Protein AF-K2B6Y8-F1 (afdb_monomer_lite)

Secondary structure (DSSP, 8-state):
--HHHHHHHHHHHHHHHTT--HHHHHHHHHHHHHHHHHHHHHHHHTT-TTHHHHHHHHHTTTTS-TTT-HHHHHHHHH-B-TTS-BHHHHHHHHHHHHHTT-

Foldseek 3Di:
DQLQVVLLVVLQVVVVVVVDDPVVSVVLLLVLLLVLLVVLLVLCVVPDDPLNVLSVVCSVPCVVDVPDDPSNVVSQVVDLDPVRDTPSRSSSVSSNVVSVVD

Structure (mmCIF, N/CA/C/O backbone):
data_AF-K2B6Y8-F1
#
_entry.id   AF-K2B6Y8-F1
#
loop_
_atom_site.group_PDB
_atom_site.id
_atom_site.type_symbol
_atom_site.label_atom_id
_atom_site.label_alt_id
_atom_site.label_comp_id
_atom_site.label_asym_id
_atom_site.label_entity_id
_atom_site.label_seq_id
_atom_site.pdbx_PDB_ins_code
_atom_site.Cartn_x
_atom_site.Cartn_y
_atom_site.Cartn_z
_atom_site.occupancy
_atom_site.B_iso_or_equiv
_atom_site.auth_seq_id
_atom_site.auth_comp_id
_atom_site.auth_asym_id
_atom_site.auth_atom_i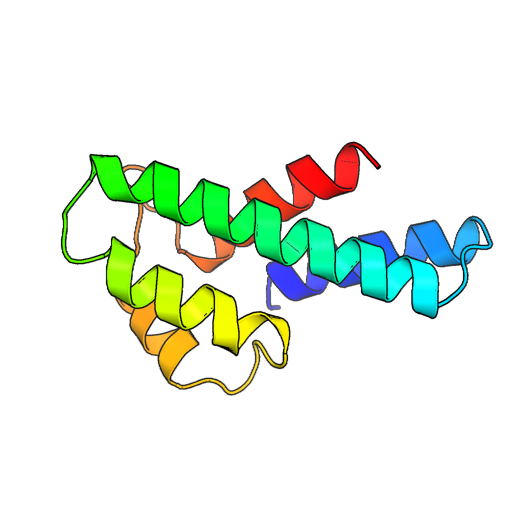d
_atom_site.pdbx_PDB_model_num
ATOM 1 N N . MET A 1 1 ? 1.062 -16.901 3.080 1.00 54.84 1 MET A N 1
ATOM 2 C CA . MET A 1 1 ? 1.807 -15.884 2.303 1.00 54.84 1 MET A CA 1
ATOM 3 C C . MET A 1 1 ? 1.224 -14.525 2.639 1.00 54.84 1 MET A C 1
ATOM 5 O O . MET A 1 1 ? 0.009 -14.446 2.754 1.00 54.84 1 MET A O 1
ATOM 9 N N . ASN A 1 2 ? 2.069 -13.512 2.839 1.00 76.06 2 ASN A N 1
ATOM 10 C CA . ASN A 1 2 ? 1.640 -12.131 3.079 1.00 76.06 2 ASN A CA 1
ATOM 11 C C . ASN A 1 2 ? 1.043 -11.560 1.775 1.00 76.06 2 ASN A C 1
ATOM 13 O O . ASN A 1 2 ? 1.708 -11.614 0.738 1.00 76.06 2 ASN A O 1
ATOM 17 N N . LYS A 1 3 ? -0.205 -11.078 1.811 1.00 80.75 3 LYS A N 1
ATOM 18 C CA . LYS A 1 3 ? -0.956 -10.652 0.610 1.00 80.75 3 LYS A CA 1
ATOM 19 C C . LYS A 1 3 ? -0.375 -9.385 -0.015 1.00 80.75 3 LYS A C 1
ATOM 21 O O . LYS A 1 3 ? -0.302 -9.283 -1.234 1.00 80.75 3 LYS A O 1
ATOM 26 N N . VAL A 1 4 ? 0.092 -8.4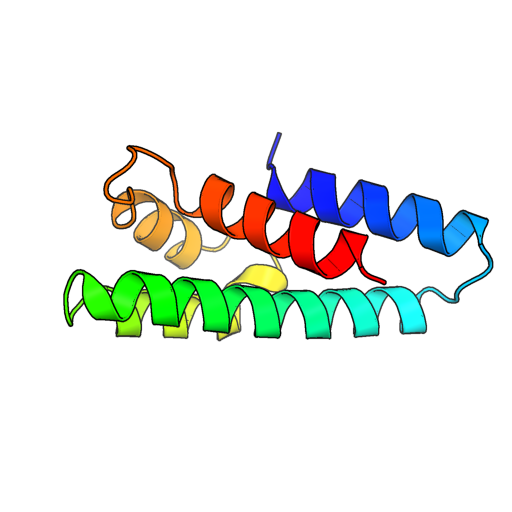51 0.811 1.00 81.12 4 VAL A N 1
ATOM 27 C CA . VAL A 1 4 ? 0.737 -7.209 0.354 1.00 81.12 4 VAL A CA 1
ATOM 28 C C . VAL A 1 4 ? 2.029 -7.533 -0.398 1.00 81.12 4 VAL A C 1
ATOM 30 O O . VAL A 1 4 ? 2.269 -7.011 -1.485 1.00 81.12 4 VAL A O 1
ATOM 33 N N . ALA A 1 5 ? 2.833 -8.457 0.135 1.00 79.94 5 ALA A N 1
ATOM 34 C CA . ALA A 1 5 ? 4.066 -8.901 -0.512 1.00 79.94 5 ALA A CA 1
ATOM 35 C C . ALA A 1 5 ? 3.811 -9.580 -1.872 1.00 79.94 5 ALA A C 1
ATOM 37 O O . ALA A 1 5 ? 4.604 -9.404 -2.796 1.00 79.94 5 ALA A O 1
ATOM 38 N N . ASP A 1 6 ? 2.711 -10.326 -2.012 1.00 86.06 6 ASP A N 1
ATOM 39 C CA . ASP A 1 6 ? 2.316 -10.950 -3.282 1.00 86.06 6 ASP A CA 1
ATOM 40 C C . ASP A 1 6 ? 1.947 -9.900 -4.348 1.00 86.06 6 ASP A C 1
ATOM 42 O O . ASP A 1 6 ? 2.440 -9.967 -5.476 1.00 86.06 6 ASP A O 1
ATOM 46 N N . VAL A 1 7 ? 1.163 -8.878 -3.981 1.00 86.94 7 VAL A N 1
ATOM 47 C CA . VAL A 1 7 ? 0.807 -7.756 -4.873 1.00 86.94 7 VAL A CA 1
ATOM 48 C C . VAL A 1 7 ? 2.059 -7.020 -5.359 1.00 86.94 7 VAL A C 1
ATOM 50 O O . VAL A 1 7 ? 2.244 -6.843 -6.567 1.00 86.94 7 VAL A O 1
ATOM 53 N N . VAL A 1 8 ? 2.958 -6.656 -4.437 1.00 85.88 8 VAL A N 1
ATOM 54 C CA . VAL A 1 8 ? 4.223 -5.982 -4.772 1.00 85.88 8 VAL A CA 1
ATOM 55 C C . VAL A 1 8 ? 5.073 -6.853 -5.695 1.00 85.88 8 VAL A C 1
ATOM 57 O O . VAL A 1 8 ? 5.561 -6.373 -6.717 1.00 85.88 8 VAL A O 1
ATOM 60 N N . SER A 1 9 ? 5.211 -8.147 -5.394 1.00 87.31 9 SER A N 1
ATOM 61 C CA . SER A 1 9 ? 6.023 -9.052 -6.211 1.00 87.31 9 SER A CA 1
ATOM 62 C C . SER A 1 9 ? 5.482 -9.196 -7.635 1.00 87.31 9 SER A C 1
ATOM 64 O O . SER A 1 9 ? 6.272 -9.209 -8.582 1.00 87.31 9 SER A O 1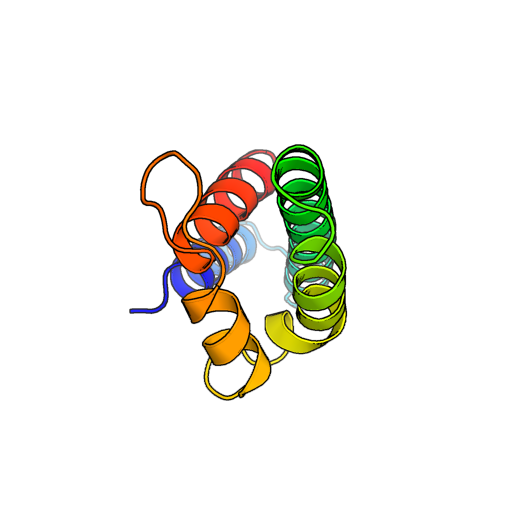
ATOM 66 N N . LYS A 1 10 ? 4.157 -9.292 -7.808 1.00 91.06 10 LYS A N 1
ATOM 67 C CA . LYS A 1 10 ? 3.514 -9.362 -9.131 1.00 91.06 10 LYS A CA 1
ATOM 68 C C . LYS A 1 10 ? 3.717 -8.076 -9.928 1.00 91.06 10 LYS A C 1
ATOM 70 O O . LYS A 1 10 ? 4.004 -8.147 -11.123 1.00 91.06 10 LYS A O 1
ATOM 75 N N . PHE A 1 11 ? 3.585 -6.916 -9.285 1.00 90.25 11 PHE A N 1
ATOM 76 C CA . PHE A 1 11 ? 3.819 -5.622 -9.924 1.00 90.25 11 PHE A CA 1
ATOM 77 C C . PHE A 1 11 ? 5.276 -5.476 -10.382 1.00 90.25 11 PHE A C 1
ATOM 79 O O . PHE A 1 11 ? 5.522 -5.216 -11.562 1.00 90.25 11 PHE A O 1
ATOM 86 N N . SER A 1 12 ? 6.237 -5.724 -9.486 1.00 89.62 12 SER A N 1
ATOM 87 C CA . SER A 1 12 ? 7.669 -5.638 -9.795 1.00 89.62 12 SER A CA 1
ATOM 88 C C . SER A 1 12 ? 8.065 -6.560 -10.941 1.00 89.62 12 SER A C 1
ATOM 90 O O . SER A 1 12 ? 8.813 -6.151 -11.825 1.00 89.62 12 SER A O 1
ATOM 92 N N . PHE A 1 13 ? 7.537 -7.789 -10.960 1.00 93.31 13 PHE A N 1
ATOM 93 C CA . PHE A 1 13 ? 7.780 -8.737 -12.045 1.00 93.31 13 PHE A CA 1
ATOM 94 C C . PHE A 1 13 ? 7.314 -8.174 -13.396 1.00 93.31 13 PHE A C 1
ATOM 96 O O . PHE A 1 13 ? 8.121 -8.055 -14.315 1.00 93.31 13 PHE A O 1
ATOM 103 N N . LYS A 1 14 ? 6.054 -7.726 -13.490 1.00 92.75 14 LYS A N 1
ATOM 104 C CA . LYS A 1 14 ? 5.488 -7.168 -14.730 1.00 92.75 14 LYS A CA 1
ATOM 105 C C . LYS A 1 14 ? 6.240 -5.930 -15.226 1.00 92.75 14 LYS A C 1
ATOM 107 O O . LYS A 1 14 ? 6.486 -5.798 -16.421 1.00 92.75 14 LYS A O 1
ATOM 112 N N . LYS A 1 15 ? 6.611 -5.006 -14.333 1.00 93.44 15 LYS A N 1
ATOM 113 C CA . LYS A 1 15 ? 7.335 -3.784 -14.727 1.00 93.44 15 LYS A CA 1
ATOM 114 C C . LYS A 1 15 ? 8.772 -4.074 -15.144 1.00 93.44 15 LYS A C 1
ATOM 116 O O . LYS A 1 15 ? 9.260 -3.465 -16.092 1.00 93.44 15 LYS A O 1
ATOM 121 N N . LYS A 1 16 ? 9.419 -5.057 -14.519 1.00 92.69 16 LYS A N 1
ATOM 122 C CA . LYS A 1 16 ? 10.735 -5.529 -14.954 1.00 92.69 16 LYS A CA 1
ATOM 123 C C . LYS A 1 16 ? 10.683 -6.153 -16.352 1.00 92.69 16 LYS A C 1
ATOM 125 O O . LYS A 1 16 ? 11.555 -5.861 -17.163 1.00 92.69 16 LYS A O 1
ATOM 130 N N . GLU A 1 17 ? 9.656 -6.948 -16.662 1.00 95.62 17 GLU A N 1
ATOM 131 C CA . GLU A 1 17 ? 9.434 -7.471 -18.023 1.00 95.62 17 GLU A CA 1
ATOM 132 C C . GLU A 1 17 ? 9.185 -6.355 -19.049 1.00 95.62 17 GLU A C 1
ATOM 134 O O . GLU A 1 17 ? 9.607 -6.466 -20.197 1.00 95.62 17 GLU A O 1
ATOM 139 N N . ALA A 1 18 ? 8.562 -5.253 -18.626 1.00 93.06 18 ALA A N 1
ATOM 140 C CA . ALA A 1 18 ? 8.348 -4.064 -19.449 1.00 93.06 18 ALA A CA 1
ATOM 141 C C . ALA A 1 18 ? 9.580 -3.137 -19.560 1.00 93.06 18 ALA A C 1
ATOM 143 O O . ALA A 1 18 ? 9.493 -2.088 -20.195 1.00 93.06 18 ALA A O 1
ATOM 144 N N . GLY A 1 19 ? 10.723 -3.503 -18.966 1.00 94.75 19 GLY A N 1
ATOM 145 C CA . GLY A 1 19 ? 11.990 -2.777 -19.108 1.00 94.75 19 GLY A CA 1
ATOM 146 C C . GLY A 1 19 ? 12.204 -1.611 -18.139 1.00 94.75 19 GLY A C 1
ATOM 147 O O . GLY A 1 19 ? 13.155 -0.855 -18.322 1.00 94.75 19 GLY A O 1
ATOM 148 N N . TYR A 1 20 ? 11.366 -1.465 -17.109 1.00 93.50 20 TYR A N 1
ATOM 149 C CA . TYR A 1 20 ? 11.565 -0.448 -16.072 1.00 93.50 20 TYR A CA 1
ATOM 150 C C . TYR A 1 20 ? 12.788 -0.780 -15.212 1.00 93.50 20 TYR A C 1
ATOM 152 O O . TYR A 1 20 ? 13.057 -1.947 -14.900 1.00 93.50 20 TYR A O 1
ATOM 160 N N . SER A 1 21 ? 13.515 0.250 -14.784 1.00 95.75 21 SER A N 1
ATOM 161 C CA . SER A 1 21 ? 14.612 0.096 -13.832 1.00 95.75 21 SER A CA 1
ATOM 162 C C . SER A 1 21 ? 14.093 -0.264 -12.437 1.00 95.75 21 SER A C 1
ATOM 164 O O . SER A 1 21 ? 12.964 0.058 -12.062 1.00 95.75 21 SER A O 1
ATOM 166 N N . GLN A 1 22 ? 14.945 -0.902 -11.630 1.00 87.38 22 GLN A N 1
ATOM 167 C CA . GLN A 1 22 ? 14.603 -1.211 -10.239 1.00 87.38 22 GLN A CA 1
ATOM 168 C C . GLN A 1 22 ? 14.267 0.064 -9.447 1.00 87.38 22 GLN A C 1
ATOM 170 O O . GLN A 1 22 ? 13.327 0.063 -8.664 1.00 87.38 22 GLN A O 1
ATOM 175 N N . GLU A 1 23 ? 14.968 1.169 -9.714 1.00 89.88 23 GLU A N 1
ATOM 176 C CA . GLU A 1 23 ? 14.718 2.457 -9.060 1.00 89.88 23 GLU A CA 1
ATOM 177 C C . GLU A 1 23 ? 13.322 3.018 -9.382 1.00 89.88 23 GLU A C 1
ATOM 179 O O . GLU A 1 23 ? 12.636 3.520 -8.491 1.00 89.88 23 GLU A O 1
ATOM 184 N N . GLU A 1 24 ? 12.870 2.928 -10.637 1.00 88.88 24 GLU A N 1
ATOM 185 C CA . GLU A 1 24 ? 11.518 3.356 -11.027 1.00 88.88 24 GLU A CA 1
ATOM 186 C C . GLU A 1 24 ? 10.442 2.485 -10.376 1.00 88.88 24 GLU A C 1
ATOM 188 O O . GLU A 1 24 ? 9.416 2.998 -9.918 1.00 88.88 24 GLU A O 1
ATOM 193 N N . ILE A 1 25 ? 10.688 1.177 -10.295 1.00 86.88 25 ILE A N 1
ATOM 194 C CA . ILE A 1 25 ? 9.792 0.221 -9.642 1.00 86.88 25 ILE A CA 1
ATOM 195 C C . ILE A 1 25 ? 9.681 0.548 -8.148 1.00 86.88 25 ILE A C 1
ATOM 197 O O . ILE A 1 25 ? 8.569 0.702 -7.641 1.00 86.88 25 ILE A O 1
ATOM 201 N N . ASP A 1 26 ? 10.810 0.740 -7.468 1.00 81.75 26 ASP A N 1
ATOM 202 C CA . ASP A 1 26 ? 10.864 1.035 -6.034 1.00 81.75 26 ASP A CA 1
ATOM 203 C C . ASP A 1 26 ? 10.188 2.373 -5.705 1.00 81.75 26 ASP A C 1
ATOM 205 O O . ASP A 1 26 ? 9.378 2.449 -4.779 1.00 81.75 26 ASP A O 1
ATOM 209 N N . LYS A 1 27 ? 10.438 3.422 -6.503 1.00 84.56 27 LYS A N 1
ATOM 210 C CA . LYS A 1 27 ? 9.744 4.716 -6.368 1.00 84.56 27 LYS A CA 1
ATOM 211 C C . LYS A 1 27 ? 8.238 4.574 -6.553 1.00 84.56 27 LYS A C 1
ATOM 213 O O . LYS A 1 27 ? 7.471 5.159 -5.790 1.00 84.56 27 LYS A O 1
ATOM 218 N N . THR A 1 28 ? 7.807 3.795 -7.542 1.00 84.38 28 THR A N 1
ATOM 219 C CA . THR A 1 28 ? 6.379 3.578 -7.806 1.00 84.38 28 THR A CA 1
ATOM 220 C C . THR A 1 28 ? 5.707 2.850 -6.649 1.00 84.38 28 THR A C 1
ATOM 222 O O . THR A 1 28 ? 4.654 3.283 -6.183 1.00 84.38 28 THR A O 1
ATOM 225 N N . ILE A 1 29 ? 6.338 1.792 -6.134 1.00 82.62 29 ILE A N 1
ATOM 226 C CA . ILE A 1 29 ? 5.853 1.048 -4.967 1.00 82.62 29 ILE A CA 1
ATOM 227 C C . ILE A 1 29 ? 5.790 1.960 -3.747 1.00 82.62 29 ILE A C 1
ATOM 229 O O . ILE A 1 29 ? 4.788 1.937 -3.043 1.00 82.62 29 ILE A O 1
ATOM 233 N N . PHE A 1 30 ? 6.801 2.800 -3.521 1.00 80.88 30 PHE A N 1
ATOM 234 C CA . PHE A 1 30 ? 6.813 3.758 -2.417 1.00 80.88 30 PHE A CA 1
ATOM 235 C C . PHE A 1 30 ? 5.677 4.790 -2.516 1.00 80.88 30 PHE A C 1
ATOM 237 O O . PHE A 1 30 ? 5.041 5.116 -1.514 1.00 80.88 30 PHE A O 1
ATOM 244 N N . ILE A 1 31 ? 5.373 5.302 -3.709 1.00 80.06 31 ILE A N 1
ATOM 245 C CA . ILE A 1 31 ? 4.238 6.218 -3.900 1.00 80.06 31 ILE A CA 1
ATOM 246 C C . ILE A 1 31 ? 2.917 5.479 -3.659 1.00 80.06 31 ILE A C 1
ATOM 248 O O . ILE A 1 31 ? 2.082 5.950 -2.888 1.00 80.06 31 ILE A O 1
ATOM 252 N N . ALA A 1 32 ? 2.746 4.304 -4.269 1.00 81.75 32 ALA A N 1
ATOM 253 C CA . ALA A 1 32 ? 1.542 3.486 -4.137 1.00 81.75 32 ALA A CA 1
ATOM 254 C C . ALA A 1 32 ? 1.264 3.096 -2.682 1.00 81.75 32 ALA A C 1
ATOM 256 O O . ALA A 1 32 ? 0.131 3.181 -2.217 1.00 81.75 32 ALA A O 1
ATOM 257 N N . ALA A 1 33 ? 2.319 2.739 -1.956 1.00 76.38 33 ALA A N 1
ATOM 258 C CA . ALA A 1 33 ? 2.346 2.500 -0.525 1.00 76.38 33 ALA A CA 1
ATOM 259 C C . ALA A 1 33 ? 1.749 3.668 0.274 1.00 76.38 33 ALA A C 1
ATOM 261 O O . ALA A 1 33 ? 0.802 3.477 1.037 1.00 76.38 33 ALA A O 1
ATOM 262 N N . ASN A 1 34 ? 2.266 4.882 0.069 1.00 74.75 34 ASN A N 1
ATOM 263 C CA . ASN A 1 34 ? 1.806 6.067 0.793 1.00 74.75 34 ASN A CA 1
ATOM 264 C C . ASN A 1 34 ? 0.350 6.422 0.456 1.00 74.75 34 ASN A C 1
ATOM 266 O O . ASN A 1 34 ? -0.452 6.620 1.367 1.00 74.75 34 ASN A O 1
ATOM 270 N N . VAL A 1 35 ? -0.018 6.422 -0.831 1.00 80.25 35 VAL A N 1
ATOM 271 C CA . VAL A 1 35 ? -1.398 6.713 -1.268 1.00 80.25 35 VAL A CA 1
ATOM 272 C C . VAL A 1 35 ? -2.384 5.683 -0.714 1.00 80.25 35 VAL A C 1
ATOM 274 O O . VAL A 1 35 ? -3.461 6.042 -0.240 1.00 80.25 35 VAL A O 1
ATOM 277 N N . THR A 1 36 ? -2.013 4.401 -0.736 1.00 81.56 36 THR A N 1
ATOM 278 C CA . THR A 1 36 ? -2.829 3.316 -0.177 1.00 81.56 36 THR A CA 1
ATOM 279 C C . THR A 1 36 ? -3.054 3.518 1.317 1.00 81.56 36 THR A C 1
ATOM 281 O O . THR A 1 36 ? -4.188 3.452 1.784 1.00 81.56 36 THR A O 1
ATOM 284 N N . MET A 1 37 ? -1.998 3.822 2.074 1.00 75.81 37 MET A N 1
ATOM 285 C CA . MET A 1 37 ? -2.118 4.051 3.514 1.00 75.81 37 MET A CA 1
ATOM 286 C C . MET A 1 37 ? -3.001 5.258 3.837 1.00 75.81 37 MET A C 1
ATOM 288 O O . MET A 1 37 ? -3.833 5.164 4.736 1.00 75.81 37 MET A O 1
ATOM 292 N N . GLU A 1 38 ? -2.890 6.360 3.091 1.00 75.94 38 GLU A N 1
ATOM 293 C CA . GLU A 1 38 ? -3.781 7.518 3.254 1.00 75.94 38 GLU A CA 1
ATOM 294 C C . GLU A 1 38 ? -5.251 7.157 3.011 1.00 75.94 38 GLU A C 1
ATOM 296 O O . GLU A 1 38 ? -6.119 7.546 3.794 1.00 75.94 38 GLU A O 1
ATOM 301 N N . ARG A 1 39 ? -5.546 6.361 1.975 1.00 77.69 39 ARG A N 1
ATOM 302 C CA . ARG A 1 39 ? -6.913 5.889 1.695 1.00 77.69 39 ARG A CA 1
ATOM 303 C C . ARG A 1 39 ? -7.459 5.003 2.803 1.00 77.69 39 ARG A C 1
ATOM 305 O O . ARG A 1 39 ? -8.587 5.213 3.243 1.00 77.69 39 ARG A O 1
ATOM 312 N N . VAL A 1 40 ? -6.653 4.062 3.291 1.00 77.25 40 VAL A N 1
ATOM 313 C CA . VAL A 1 40 ? -7.036 3.193 4.410 1.00 77.25 40 VAL A CA 1
ATOM 314 C C . VAL A 1 40 ? -7.319 4.030 5.657 1.00 77.25 40 VAL A C 1
ATOM 316 O O . VAL A 1 40 ? -8.362 3.851 6.280 1.00 77.25 40 VAL A O 1
ATOM 319 N N . ILE A 1 41 ? -6.465 5.002 5.986 1.00 74.06 41 ILE A N 1
ATOM 320 C CA . ILE A 1 41 ? -6.679 5.919 7.117 1.00 74.06 41 ILE A CA 1
ATOM 321 C C . ILE A 1 41 ? -7.993 6.690 6.962 1.00 74.06 41 ILE A C 1
ATOM 323 O O . ILE A 1 41 ? -8.775 6.734 7.909 1.00 74.06 41 ILE A O 1
ATOM 327 N N . ASN A 1 42 ? -8.260 7.255 5.783 1.00 73.25 42 ASN A N 1
ATOM 328 C CA . ASN A 1 42 ? -9.493 8.001 5.525 1.00 73.25 42 ASN A CA 1
ATOM 329 C C . ASN A 1 42 ? -10.734 7.105 5.650 1.00 73.25 42 ASN A C 1
ATOM 331 O O . ASN A 1 42 ? -11.712 7.510 6.267 1.00 73.25 42 ASN A O 1
ATOM 335 N N . SER A 1 43 ? -10.675 5.862 5.156 1.00 70.56 43 SER A N 1
ATOM 336 C CA . SER A 1 43 ? -11.782 4.901 5.291 1.00 70.56 43 SER A CA 1
ATOM 337 C C . SER A 1 43 ? -12.077 4.509 6.746 1.00 70.56 43 SER A C 1
ATOM 339 O O . SER A 1 43 ? -13.206 4.164 7.081 1.00 70.56 43 SER A O 1
ATOM 341 N N . LEU A 1 44 ? -11.069 4.585 7.624 1.00 68.56 44 LEU A N 1
ATOM 342 C CA . LEU A 1 44 ? -11.180 4.247 9.045 1.00 68.56 44 LEU A CA 1
ATOM 343 C C . LEU A 1 44 ? -11.532 5.456 9.926 1.00 68.56 44 LEU A C 1
ATOM 345 O O . LEU A 1 44 ? -12.079 5.272 11.017 1.00 68.56 44 LEU A O 1
ATOM 349 N N . GLN A 1 45 ? -11.250 6.685 9.477 1.00 62.09 45 GLN A N 1
ATOM 350 C CA . GLN A 1 45 ? -11.631 7.916 10.184 1.00 62.09 45 GLN A CA 1
ATOM 351 C C . GLN A 1 45 ? -13.145 8.027 10.380 1.00 62.09 45 GLN A C 1
ATOM 353 O O . GLN A 1 45 ? -13.580 8.511 11.426 1.00 62.09 45 GLN A O 1
ATOM 358 N N . ASP A 1 46 ? -13.926 7.502 9.438 1.00 60.03 46 ASP A N 1
ATOM 359 C CA . ASP A 1 46 ? -15.386 7.447 9.529 1.00 60.03 46 ASP A CA 1
ATOM 360 C C . ASP A 1 46 ? -15.884 6.438 10.586 1.00 60.03 46 ASP A C 1
ATOM 362 O O . ASP A 1 46 ? -17.049 6.483 10.981 1.00 60.03 46 ASP A O 1
ATOM 366 N N . GLN A 1 47 ? -15.014 5.547 11.092 1.00 57.12 47 GLN A N 1
ATOM 367 C CA . GLN A 1 47 ? -15.410 4.407 11.929 1.00 57.12 47 GLN A CA 1
ATOM 368 C C . GLN A 1 47 ? -15.009 4.483 13.414 1.00 57.12 47 GLN A C 1
ATOM 370 O O . GLN A 1 47 ? -15.681 3.819 14.203 1.00 57.12 47 GLN A O 1
ATOM 375 N N . LYS A 1 48 ? -13.986 5.260 13.841 1.00 55.78 48 LYS A N 1
ATOM 376 C CA . LYS A 1 48 ? -13.685 5.635 15.261 1.00 55.78 48 LYS A CA 1
ATOM 377 C C . LYS A 1 48 ? -12.357 6.404 15.409 1.00 55.78 48 LYS A C 1
ATOM 379 O O . LYS A 1 48 ? -11.328 5.993 14.882 1.00 55.78 48 LYS A O 1
ATOM 384 N N . SER A 1 49 ? -12.334 7.443 16.254 1.00 55.19 49 SER A N 1
ATOM 385 C CA . SER A 1 49 ? -11.204 8.388 16.394 1.00 55.19 49 SER A CA 1
ATOM 386 C C . SER A 1 49 ? -9.856 7.799 16.856 1.00 55.19 49 SER A C 1
ATOM 388 O O . SER A 1 49 ? -8.828 8.415 16.605 1.00 55.19 49 SER A O 1
ATOM 390 N N . GLY A 1 50 ? -9.825 6.624 17.499 1.00 57.97 50 GLY A N 1
ATOM 391 C CA . GLY A 1 50 ? -8.590 6.021 18.036 1.00 57.97 50 GLY A CA 1
ATOM 392 C C . GLY A 1 50 ? -7.824 5.096 17.079 1.00 57.97 50 GLY A C 1
ATOM 393 O O . GLY A 1 50 ? -6.690 4.718 17.372 1.00 57.97 50 GLY A O 1
ATOM 394 N N . ILE A 1 51 ? -8.427 4.709 15.951 1.00 61.78 51 ILE A N 1
ATOM 395 C CA . ILE A 1 51 ? -7.816 3.798 14.963 1.00 61.78 51 ILE A CA 1
ATOM 396 C C . ILE A 1 51 ? -6.886 4.576 14.021 1.00 61.78 51 ILE A C 1
ATOM 398 O O . ILE A 1 51 ? -5.802 4.109 13.673 1.00 61.78 51 ILE A O 1
ATOM 402 N N . THR A 1 52 ? -7.271 5.807 13.689 1.00 63.59 52 THR A N 1
ATOM 403 C CA . THR A 1 52 ? -6.558 6.729 12.799 1.00 63.59 52 THR A CA 1
ATOM 404 C C . THR A 1 52 ? -5.099 6.953 13.197 1.00 63.59 52 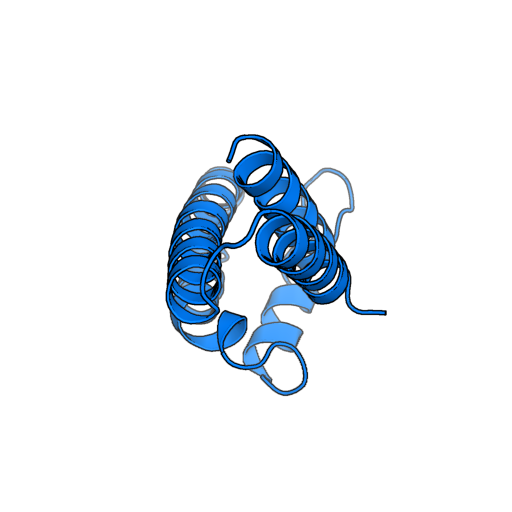THR A C 1
ATOM 406 O O . THR A 1 52 ? -4.219 6.886 12.341 1.00 63.59 52 THR A O 1
ATOM 409 N N . ASP A 1 53 ? -4.822 7.198 14.480 1.00 63.34 53 ASP A N 1
ATOM 410 C CA . ASP A 1 53 ? -3.469 7.537 14.941 1.00 63.34 53 ASP A CA 1
ATOM 411 C C . ASP A 1 53 ? -2.526 6.327 14.890 1.00 63.34 53 ASP A C 1
ATOM 413 O O . ASP A 1 53 ? -1.386 6.442 14.445 1.00 63.34 53 ASP A O 1
ATOM 417 N N . LYS A 1 54 ? -3.030 5.131 15.216 1.00 62.84 54 LYS A N 1
ATOM 418 C CA . LYS A 1 54 ? -2.250 3.887 15.137 1.00 62.84 54 LYS A CA 1
ATOM 419 C C . LYS A 1 54 ? -1.945 3.477 13.695 1.00 62.84 54 LYS A C 1
ATOM 421 O O . LYS A 1 54 ? -0.842 3.021 13.407 1.00 62.84 54 LYS A O 1
ATOM 426 N N . VAL A 1 55 ? -2.891 3.666 12.772 1.00 65.25 55 VAL A N 1
ATOM 427 C CA . VAL A 1 55 ? -2.680 3.368 11.343 1.00 65.25 55 VAL A CA 1
ATOM 428 C C . VAL A 1 55 ? -1.762 4.410 10.683 1.00 65.25 55 VAL A C 1
ATOM 430 O O . VAL A 1 55 ? -0.937 4.052 9.841 1.00 65.25 55 VAL A O 1
ATOM 433 N N . LYS A 1 56 ? -1.815 5.681 11.110 1.00 64.12 56 LYS A N 1
ATOM 434 C CA . LYS A 1 56 ? -0.835 6.713 10.716 1.00 64.12 56 LYS A CA 1
ATOM 435 C C . LYS A 1 56 ? 0.588 6.353 11.138 1.00 64.12 56 LYS A C 1
ATOM 437 O O . LYS A 1 56 ? 1.515 6.517 10.343 1.00 64.12 56 LYS A O 1
ATOM 442 N N . ASP A 1 57 ? 0.758 5.835 12.351 1.00 62.28 57 ASP A N 1
ATOM 443 C CA . ASP A 1 57 ? 2.062 5.376 12.839 1.00 62.28 57 ASP A CA 1
ATOM 444 C C . ASP A 1 57 ? 2.564 4.132 12.086 1.00 62.28 57 ASP A C 1
ATOM 446 O O . ASP A 1 57 ? 3.774 3.974 11.904 1.00 62.28 57 ASP A O 1
ATOM 450 N N . LEU A 1 58 ? 1.657 3.299 11.560 1.00 61.75 58 LEU A N 1
ATOM 451 C CA . LEU A 1 58 ? 1.991 2.202 10.645 1.00 61.75 58 LEU A CA 1
ATOM 452 C C . LEU A 1 58 ? 2.477 2.671 9.278 1.00 61.75 58 LEU A C 1
ATOM 454 O O . LEU A 1 58 ? 3.437 2.108 8.756 1.00 61.75 58 LEU A O 1
ATOM 458 N N . GLY A 1 59 ? 1.813 3.667 8.681 1.00 57.12 59 GLY A N 1
ATOM 459 C CA . GLY A 1 59 ? 2.130 4.140 7.328 1.00 57.12 59 GLY A CA 1
ATOM 460 C C . GLY A 1 59 ? 3.569 4.640 7.199 1.00 57.12 59 GLY A C 1
ATOM 461 O O . GLY A 1 59 ? 4.185 4.499 6.148 1.00 57.12 59 GLY A O 1
ATOM 462 N N . LYS A 1 60 ? 4.138 5.133 8.305 1.00 55.72 60 LYS A N 1
ATOM 463 C CA . LYS A 1 60 ? 5.544 5.545 8.399 1.00 55.72 60 LYS A CA 1
ATOM 464 C C . LYS A 1 60 ? 6.526 4.388 8.624 1.00 55.72 60 LYS A C 1
ATOM 466 O O . LYS A 1 60 ? 7.711 4.571 8.375 1.00 55.72 60 LYS A O 1
ATOM 471 N N . SER A 1 61 ? 6.059 3.241 9.128 1.00 52.69 61 SER A N 1
ATOM 472 C CA . SER A 1 61 ? 6.907 2.162 9.662 1.00 52.69 61 SER A CA 1
ATOM 473 C C . SER A 1 61 ? 6.904 0.899 8.791 1.00 52.69 61 SER A C 1
ATOM 475 O O . SER A 1 61 ? 7.939 0.258 8.638 1.00 52.69 61 SER A O 1
ATOM 477 N N . VAL A 1 62 ? 5.774 0.528 8.172 1.00 52.59 62 VAL A N 1
ATOM 478 C CA . VAL A 1 62 ? 5.578 -0.887 7.804 1.00 52.59 62 VAL A CA 1
ATOM 479 C C . VAL A 1 62 ? 5.871 -1.273 6.354 1.00 52.59 62 VAL A C 1
ATOM 481 O O . VAL A 1 62 ? 6.183 -2.431 6.081 1.00 52.59 62 VAL A O 1
ATOM 484 N N . LEU A 1 63 ? 5.906 -0.346 5.402 1.00 54.22 63 LEU A N 1
ATOM 485 C CA . LEU A 1 63 ? 6.283 -0.746 4.035 1.00 54.22 63 LEU A CA 1
ATOM 486 C C . LEU A 1 63 ? 7.805 -0.902 3.858 1.00 54.22 63 LEU A C 1
ATOM 488 O O . LEU A 1 63 ? 8.251 -1.332 2.799 1.00 54.22 63 LEU A O 1
ATOM 492 N N . GLY A 1 64 ? 8.584 -0.646 4.918 1.00 52.19 64 GLY A N 1
ATOM 493 C CA . GLY A 1 64 ? 10.011 -0.966 4.995 1.00 52.19 64 GLY A CA 1
ATOM 494 C C . GLY A 1 64 ? 10.316 -2.433 5.336 1.00 52.19 64 GLY A C 1
ATOM 495 O O . GLY A 1 64 ? 11.258 -2.984 4.774 1.00 52.19 64 GLY A O 1
ATOM 496 N N . ASP A 1 65 ? 9.528 -3.082 6.209 1.00 53.69 65 ASP A N 1
ATOM 497 C CA . ASP A 1 65 ? 9.657 -4.519 6.522 1.00 53.69 65 ASP A CA 1
ATOM 498 C C . ASP A 1 65 ? 8.361 -5.108 7.140 1.00 53.69 65 ASP A C 1
ATOM 500 O O . ASP A 1 65 ? 8.201 -5.176 8.365 1.00 53.69 65 ASP A O 1
ATOM 504 N N . PRO A 1 66 ? 7.414 -5.591 6.315 1.00 53.34 66 PRO A N 1
ATOM 505 C CA . PRO A 1 66 ? 6.132 -6.124 6.781 1.00 53.34 66 PRO A CA 1
ATOM 506 C C . PRO A 1 66 ? 6.239 -7.486 7.488 1.00 53.34 66 PRO A C 1
ATOM 508 O O . PRO A 1 66 ? 5.214 -8.061 7.865 1.00 53.34 66 PRO A O 1
ATOM 511 N N . LYS A 1 67 ? 7.445 -8.052 7.640 1.00 53.50 67 LYS A N 1
ATOM 512 C CA . LYS A 1 67 ? 7.650 -9.366 8.262 1.00 53.50 67 LYS A CA 1
ATOM 513 C C . LYS A 1 67 ? 8.037 -9.296 9.740 1.00 53.50 67 LYS A C 1
ATOM 515 O O . LYS A 1 67 ? 8.028 -10.351 10.370 1.00 53.50 67 LYS A O 1
ATOM 520 N N . ASN A 1 68 ? 8.356 -8.117 10.291 1.00 54.75 68 ASN A N 1
ATOM 521 C CA . ASN A 1 68 ? 8.969 -8.047 11.625 1.00 54.75 68 ASN A CA 1
ATOM 522 C C . ASN A 1 68 ? 8.592 -6.836 12.504 1.00 54.75 68 ASN A C 1
ATOM 524 O O . ASN A 1 68 ? 9.177 -6.656 13.570 1.00 54.75 68 ASN A O 1
ATOM 528 N N . ASP A 1 69 ? 7.634 -5.998 12.099 1.00 63.78 69 ASP A N 1
ATOM 529 C CA . ASP A 1 69 ? 7.251 -4.830 12.901 1.00 63.78 69 ASP A CA 1
ATOM 530 C C . ASP A 1 69 ? 6.138 -5.188 13.906 1.00 63.78 69 ASP A C 1
ATOM 532 O O . ASP A 1 69 ? 5.011 -5.510 13.521 1.00 63.78 69 ASP A O 1
ATOM 536 N N . ALA A 1 70 ? 6.432 -5.124 15.210 1.00 63.62 70 ALA A N 1
ATOM 537 C CA . ALA A 1 70 ? 5.446 -5.326 16.278 1.00 63.62 70 ALA A CA 1
ATOM 538 C C . ALA A 1 70 ? 4.230 -4.391 16.128 1.00 63.62 70 ALA A C 1
ATOM 540 O O . ALA A 1 70 ? 3.101 -4.788 16.424 1.00 63.62 70 ALA A O 1
ATOM 541 N N . LYS A 1 71 ? 4.429 -3.191 15.565 1.00 63.19 71 LYS A N 1
ATOM 542 C CA . LYS A 1 71 ? 3.341 -2.254 15.261 1.00 63.19 71 LYS A CA 1
ATOM 543 C C . LYS A 1 71 ? 2.393 -2.814 14.204 1.00 63.19 71 LYS A C 1
ATOM 545 O O . LYS A 1 71 ? 1.184 -2.644 14.328 1.00 63.19 71 LYS A O 1
ATOM 550 N N . TRP A 1 72 ? 2.907 -3.529 13.199 1.00 68.06 72 TRP A N 1
ATOM 551 C CA . TRP A 1 72 ? 2.075 -4.182 12.181 1.00 68.06 72 TRP A CA 1
ATOM 552 C C . TRP A 1 72 ? 1.133 -5.209 12.798 1.00 68.06 72 TRP A C 1
ATOM 554 O O . TRP A 1 72 ? -0.052 -5.229 12.471 1.00 68.06 72 TRP A O 1
ATOM 564 N N . GLN A 1 73 ? 1.643 -6.027 13.722 1.00 67.25 73 GLN A N 1
ATOM 565 C CA . GLN A 1 73 ? 0.823 -7.013 14.424 1.00 67.25 73 GLN A CA 1
ATOM 566 C C . GLN A 1 73 ? -0.228 -6.346 15.320 1.00 67.25 73 GLN A C 1
ATOM 568 O O . GLN A 1 73 ? -1.388 -6.759 15.309 1.00 67.25 73 GLN A O 1
ATOM 573 N N . GLU A 1 74 ? 0.134 -5.277 16.034 1.00 65.94 74 GLU A N 1
ATOM 574 C CA . GLU A 1 74 ? -0.816 -4.516 16.857 1.00 65.94 74 GLU A CA 1
ATOM 575 C C . GLU A 1 74 ? -1.944 -3.881 16.032 1.00 65.94 74 GLU A C 1
ATOM 577 O O . GLU A 1 74 ? -3.102 -3.904 16.450 1.00 65.94 74 GLU A O 1
ATOM 582 N N . ALA A 1 75 ? -1.653 -3.343 14.846 1.00 63.81 75 ALA A N 1
ATOM 583 C CA . ALA A 1 75 ? -2.690 -2.777 13.986 1.00 63.81 75 ALA A CA 1
ATOM 584 C C . ALA A 1 75 ? -3.505 -3.831 13.234 1.00 63.81 75 ALA A C 1
ATOM 586 O O . ALA A 1 75 ? -4.706 -3.629 13.048 1.00 63.81 75 ALA A O 1
ATOM 587 N N . GLN A 1 76 ? -2.911 -4.976 12.872 1.00 64.81 76 GLN A N 1
ATOM 588 C CA . GLN A 1 76 ? -3.674 -6.126 12.376 1.00 64.81 76 GLN A CA 1
ATOM 589 C C . GLN A 1 76 ? -4.716 -6.597 13.398 1.00 64.81 76 GLN A C 1
ATOM 591 O O . GLN A 1 76 ? -5.824 -6.953 13.007 1.00 64.81 76 GLN A O 1
ATOM 596 N N . ALA A 1 77 ? -4.386 -6.575 14.693 1.00 62.91 77 ALA A N 1
ATOM 597 C CA . ALA A 1 77 ? -5.294 -7.000 15.757 1.00 62.91 77 ALA A CA 1
ATOM 598 C C . ALA A 1 77 ? -6.460 -6.022 16.007 1.00 62.91 77 ALA A C 1
ATOM 600 O O . ALA A 1 77 ? -7.473 -6.415 16.583 1.00 62.91 77 ALA A O 1
ATOM 601 N N . LEU A 1 78 ? -6.325 -4.756 15.598 1.00 59.66 78 LEU A N 1
ATOM 602 C CA . LEU A 1 78 ? -7.290 -3.690 15.893 1.00 59.66 78 LEU A CA 1
ATOM 603 C C . LEU A 1 78 ? -8.198 -3.326 14.715 1.00 59.66 78 LEU A C 1
ATOM 605 O O . LEU A 1 78 ? -9.261 -2.750 14.941 1.00 59.66 78 LEU A O 1
ATOM 609 N N . VAL A 1 79 ? -7.801 -3.641 13.480 1.00 61.44 79 VAL A N 1
ATOM 610 C CA . VAL A 1 79 ? -8.556 -3.275 12.279 1.00 61.44 79 VAL A CA 1
ATOM 611 C C . VAL A 1 79 ? -9.107 -4.529 11.610 1.00 61.44 79 VAL A C 1
ATOM 613 O O . VAL A 1 79 ? -8.465 -5.163 10.770 1.00 61.44 79 VAL A O 1
ATOM 616 N N . VAL A 1 80 ? -10.335 -4.856 12.001 1.00 60.44 80 VAL A N 1
ATOM 617 C CA . VAL A 1 80 ? -11.275 -5.607 11.176 1.00 60.44 80 VAL A CA 1
ATOM 618 C C . VAL A 1 80 ? -12.298 -4.579 10.715 1.00 60.44 80 VAL A C 1
ATOM 620 O O . VAL A 1 80 ? -12.948 -3.962 11.559 1.00 60.44 80 VAL A O 1
ATOM 623 N N . ASN A 1 81 ? -12.384 -4.315 9.410 1.00 62.16 81 ASN A N 1
ATOM 624 C CA . ASN A 1 81 ? -13.382 -3.363 8.913 1.00 62.16 81 ASN A CA 1
ATOM 625 C C . ASN A 1 81 ? -14.80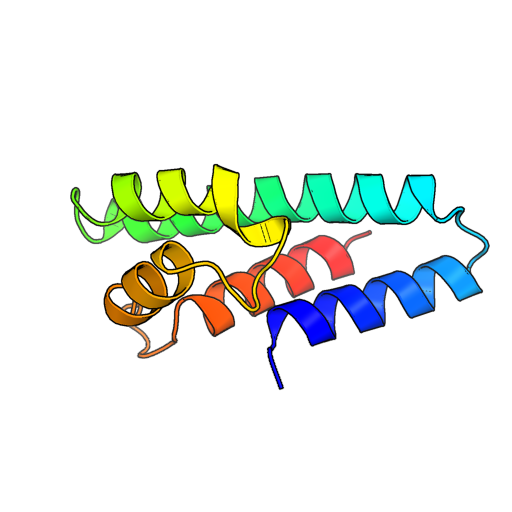6 -3.913 9.143 1.00 62.16 81 ASN A C 1
ATOM 627 O O . ASN A 1 81 ? -14.987 -5.093 9.448 1.00 62.16 81 ASN A O 1
ATOM 631 N N . ASP A 1 82 ? -15.834 -3.089 8.938 1.00 57.84 82 ASP A N 1
ATOM 632 C CA . ASP A 1 82 ? -17.247 -3.497 9.080 1.00 57.84 82 ASP A CA 1
ATOM 633 C C . ASP A 1 82 ? -17.647 -4.724 8.227 1.00 57.84 82 ASP A C 1
ATOM 635 O O . ASP A 1 82 ? -18.710 -5.310 8.435 1.00 57.84 82 ASP A O 1
ATOM 639 N N . LYS A 1 83 ? -16.804 -5.132 7.267 1.00 62.19 83 LYS A N 1
ATOM 640 C CA . LYS A 1 83 ? -16.987 -6.303 6.397 1.00 62.19 83 LYS A CA 1
ATOM 641 C C . LYS A 1 83 ? -16.264 -7.562 6.892 1.00 62.19 83 LYS A C 1
ATOM 643 O O . LYS A 1 83 ? -16.338 -8.593 6.228 1.00 62.19 83 LYS A O 1
ATOM 648 N N . GLY A 1 84 ? -15.578 -7.515 8.034 1.00 68.88 84 GLY A N 1
ATOM 649 C CA . GLY A 1 84 ? -14.836 -8.660 8.567 1.00 68.88 84 GLY A CA 1
ATOM 650 C C . GLY A 1 84 ? -13.432 -8.839 7.973 1.00 68.88 84 GLY A C 1
ATOM 651 O O . GLY A 1 84 ? -12.803 -9.871 8.208 1.00 68.88 84 GLY A O 1
ATOM 652 N N . GLU A 1 85 ? -12.926 -7.877 7.197 1.00 74.81 85 GLU A N 1
ATOM 653 C CA . GLU A 1 85 ? -11.634 -7.986 6.512 1.00 74.81 85 GLU A CA 1
ATOM 654 C C . GLU A 1 85 ? -10.488 -7.485 7.395 1.00 74.81 85 GLU A C 1
ATOM 656 O O . GLU A 1 85 ? -10.590 -6.434 8.029 1.00 74.81 85 GLU A O 1
ATOM 661 N N . SER A 1 86 ? -9.369 -8.217 7.405 1.00 77.38 86 SER A N 1
ATOM 662 C CA . SER A 1 86 ? -8.155 -7.799 8.114 1.00 77.38 86 SER A CA 1
ATOM 663 C C . SER A 1 86 ? -7.511 -6.573 7.466 1.00 77.38 86 SER A C 1
ATOM 665 O O . SER A 1 86 ? -7.563 -6.419 6.244 1.00 77.38 86 SER A O 1
ATOM 667 N N . LEU A 1 87 ? -6.796 -5.767 8.259 1.00 76.25 87 LEU A N 1
ATOM 668 C CA . LEU A 1 87 ? -5.998 -4.635 7.765 1.00 76.25 87 LEU A CA 1
ATOM 669 C C . LEU A 1 87 ? -5.117 -4.993 6.562 1.00 76.25 87 LEU A C 1
ATOM 671 O O . LEU A 1 87 ? -5.058 -4.254 5.588 1.00 76.25 87 LEU A O 1
ATOM 675 N N . GLU A 1 88 ? -4.457 -6.152 6.612 1.00 78.25 88 GLU A N 1
ATOM 676 C CA . GLU A 1 88 ? -3.616 -6.643 5.517 1.00 78.25 88 GLU A CA 1
ATOM 677 C C . GLU A 1 88 ? -4.416 -6.869 4.230 1.00 78.25 88 GLU A C 1
ATOM 679 O O . GLU A 1 88 ? -3.923 -6.580 3.145 1.00 78.25 88 GLU A O 1
ATOM 684 N N . THR A 1 89 ? -5.647 -7.376 4.339 1.00 81.25 89 THR A N 1
ATOM 685 C CA . THR A 1 89 ? -6.519 -7.597 3.179 1.00 81.25 89 THR A CA 1
ATOM 686 C C . THR A 1 89 ? -6.987 -6.270 2.590 1.00 81.25 89 THR A C 1
ATOM 688 O O . THR A 1 89 ? -6.961 -6.119 1.372 1.00 81.25 89 THR A O 1
ATOM 691 N N . VAL A 1 90 ? -7.335 -5.299 3.438 1.00 80.00 90 VAL A N 1
ATOM 692 C CA . VAL A 1 90 ? -7.724 -3.951 3.000 1.00 80.00 90 VAL A CA 1
ATOM 693 C C . VAL A 1 90 ? -6.553 -3.248 2.305 1.00 80.00 90 VAL A C 1
ATOM 695 O O . VAL A 1 90 ? -6.708 -2.769 1.186 1.00 80.00 90 VAL A O 1
ATOM 698 N N . ILE A 1 91 ? -5.361 -3.253 2.915 1.00 81.88 91 ILE A N 1
ATOM 699 C CA . ILE A 1 91 ? -4.149 -2.668 2.319 1.00 81.88 91 ILE A CA 1
ATOM 700 C C . ILE A 1 91 ? -3.808 -3.364 1.000 1.00 81.88 91 ILE A C 1
ATOM 702 O O . ILE A 1 91 ? -3.505 -2.687 0.024 1.00 81.88 91 ILE A O 1
ATOM 706 N N . ALA A 1 92 ? -3.859 -4.698 0.944 1.00 85.62 92 ALA A N 1
ATOM 707 C CA . ALA A 1 92 ? -3.559 -5.431 -0.282 1.00 85.62 92 ALA A CA 1
ATOM 708 C C . ALA A 1 92 ? -4.539 -5.087 -1.413 1.00 85.62 92 ALA A C 1
ATOM 710 O O . ALA A 1 92 ? -4.094 -4.884 -2.538 1.00 85.62 92 ALA A O 1
ATOM 711 N N . GLY A 1 93 ? -5.838 -4.981 -1.117 1.00 86.19 93 GLY A N 1
ATOM 712 C CA . GLY A 1 93 ? -6.856 -4.626 -2.108 1.00 86.19 93 GLY A CA 1
ATOM 713 C C . GLY A 1 93 ? -6.693 -3.205 -2.650 1.00 86.19 93 GLY A C 1
ATOM 714 O O . GLY A 1 93 ? -6.694 -3.006 -3.862 1.00 86.19 93 GLY A O 1
ATOM 715 N N . GLU A 1 94 ? -6.487 -2.222 -1.772 1.00 84.94 94 GLU A N 1
ATOM 716 C CA . GLU A 1 94 ? -6.247 -0.829 -2.179 1.00 84.94 94 GLU A CA 1
ATOM 717 C C . GLU A 1 94 ? -4.936 -0.673 -2.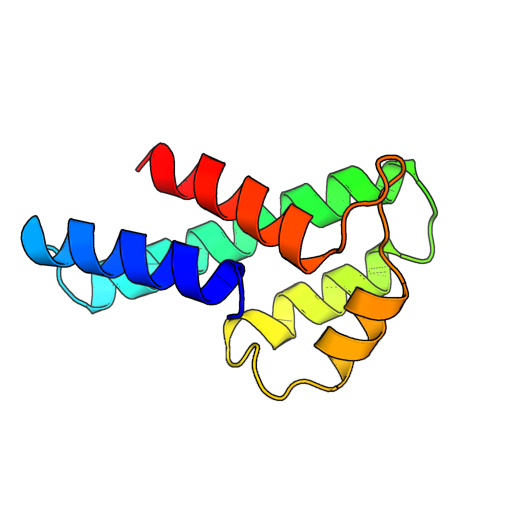965 1.00 84.94 94 GLU A C 1
ATOM 719 O O . GLU A 1 94 ? -4.883 0.048 -3.965 1.00 84.94 94 GLU A O 1
ATOM 724 N N . LEU A 1 95 ? -3.884 -1.391 -2.555 1.00 86.56 95 LEU A N 1
ATOM 725 C CA . LEU A 1 95 ? -2.601 -1.387 -3.251 1.00 86.56 95 LEU A CA 1
ATOM 726 C C . LEU A 1 95 ? -2.717 -2.021 -4.641 1.00 86.56 95 LEU A C 1
ATOM 728 O O . LEU A 1 95 ? -2.149 -1.499 -5.600 1.00 86.56 95 LEU A O 1
ATOM 732 N N . GLU A 1 96 ? -3.450 -3.129 -4.763 1.00 88.69 96 GLU A N 1
ATOM 733 C CA . GLU A 1 96 ? -3.711 -3.796 -6.040 1.00 88.69 96 GLU A CA 1
ATOM 734 C C . GLU A 1 96 ? -4.539 -2.910 -6.983 1.00 88.69 96 GLU A C 1
ATOM 736 O O . GLU A 1 96 ? -4.174 -2.778 -8.153 1.00 88.69 96 GLU A O 1
ATOM 741 N N . ASP A 1 97 ? -5.585 -2.237 -6.487 1.00 88.12 97 ASP A N 1
ATOM 742 C CA . ASP A 1 97 ? -6.372 -1.268 -7.269 1.00 88.12 97 ASP A CA 1
ATOM 743 C C . ASP A 1 97 ? -5.507 -0.112 -7.783 1.00 88.12 97 ASP A C 1
ATOM 745 O O . ASP A 1 97 ? -5.594 0.264 -8.955 1.00 88.12 97 ASP A O 1
ATOM 749 N N . PHE A 1 98 ? -4.661 0.458 -6.922 1.00 86.25 98 PHE A N 1
ATOM 750 C CA . PHE A 1 98 ? -3.813 1.580 -7.307 1.00 86.25 98 PHE A CA 1
ATOM 751 C C . PHE A 1 98 ? -2.743 1.162 -8.320 1.00 86.25 98 PHE A C 1
ATOM 753 O O . PHE A 1 98 ? -2.620 1.783 -9.376 1.00 86.25 98 PHE A O 1
ATOM 760 N N . LEU A 1 99 ? -1.987 0.099 -8.032 1.00 86.44 99 LEU A N 1
ATOM 761 C CA . LEU A 1 99 ? -0.927 -0.390 -8.918 1.00 86.44 99 LEU A CA 1
ATOM 762 C C . LEU A 1 99 ? -1.477 -0.932 -10.242 1.00 86.44 99 LEU A C 1
ATOM 764 O O . LEU A 1 99 ? -0.802 -0.821 -11.261 1.00 86.44 99 LEU A O 1
ATOM 768 N N . GLY A 1 100 ? -2.695 -1.480 -10.259 1.00 83.62 100 GLY A N 1
ATOM 769 C CA . GLY A 1 100 ? -3.364 -1.942 -11.478 1.00 83.62 100 GLY A CA 1
ATOM 770 C C . GLY A 1 100 ? -3.702 -0.826 -12.474 1.00 83.62 100 GLY A C 1
ATOM 771 O O . GLY A 1 100 ? -3.974 -1.117 -13.638 1.00 83.62 100 GLY A O 1
ATOM 772 N N . LYS A 1 101 ? -3.669 0.440 -12.040 1.00 84.44 101 LYS A N 1
ATOM 773 C CA . LYS A 1 101 ? -3.896 1.628 -12.882 1.00 84.44 101 LYS A CA 1
ATOM 774 C C . LYS A 1 101 ? -2.607 2.211 -13.477 1.00 84.44 101 LYS A C 1
ATOM 776 O O . LYS A 1 101 ? -2.704 3.142 -14.276 1.00 84.44 101 LYS A O 1
ATOM 781 N N . LEU A 1 102 ? -1.433 1.698 -13.091 1.00 81.00 102 LEU A N 1
ATOM 782 C CA . LEU A 1 102 ? -0.106 2.161 -13.525 1.00 81.00 102 LEU A CA 1
ATOM 783 C C . LEU A 1 102 ? 0.542 1.202 -14.521 1.00 81.00 102 LEU A C 1
ATOM 785 O O . LEU A 1 102 ? 1.267 1.666 -15.425 1.00 81.00 102 LEU A O 1
#

pLDDT: mean 74.22, std 12.97, range [52.19, 95.75]

Sequence (102 aa):
MNKVADVVSKFSFKKKEAGYSQEEIDKTIFIAANVTMERVINSLQDQKSGITDKVKDLGKSVLGDPKNDAKWQEAQALVVNDKGESLETVIAGELEDFLGKL

Radius of gyration: 13.78 Å; chains: 1; bounding box: 32×24×38 Å